Protein AF-A0A529FBC8-F1 (afdb_monomer)

pLDDT: mean 83.92, std 9.62, range [54.28, 93.88]

Mean predicted aligned error: 10.66 Å

Structure (mmCIF, N/CA/C/O backbone):
data_AF-A0A529FBC8-F1
#
_entry.id   AF-A0A529FBC8-F1
#
loop_
_atom_site.group_PDB
_atom_site.id
_atom_site.type_symbol
_atom_site.label_atom_id
_atom_site.label_alt_id
_atom_site.label_comp_id
_atom_site.label_asym_id
_atom_site.label_entity_id
_atom_site.label_seq_id
_atom_site.pdbx_PDB_ins_code
_atom_site.Cartn_x
_atom_site.Cartn_y
_atom_site.Cartn_z
_atom_site.occupancy
_atom_site.B_iso_or_equiv
_atom_site.auth_seq_id
_atom_site.auth_comp_id
_atom_site.auth_asym_id
_atom_site.auth_atom_id
_ato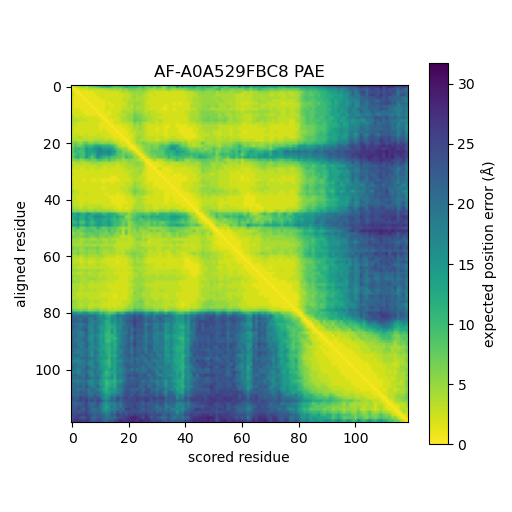m_site.pdbx_PDB_model_num
ATOM 1 N N . ASP A 1 1 ? 14.396 -3.107 3.489 1.00 72.50 1 ASP A N 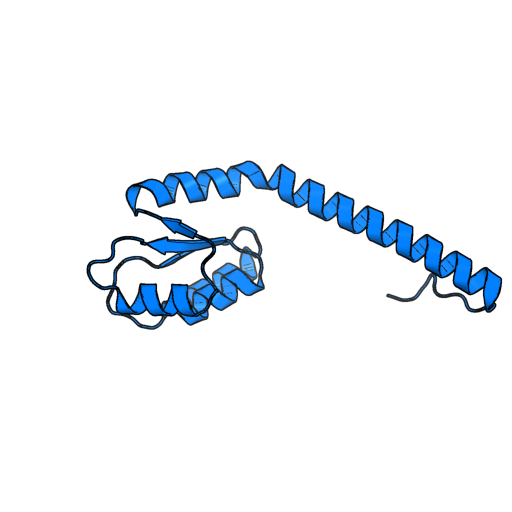1
ATOM 2 C CA . ASP A 1 1 ? 12.941 -2.872 3.711 1.00 72.50 1 ASP A CA 1
ATOM 3 C C . ASP A 1 1 ? 12.546 -1.876 4.805 1.00 72.50 1 ASP A C 1
ATOM 5 O O . ASP A 1 1 ? 11.352 -1.728 5.088 1.00 72.50 1 ASP A O 1
ATOM 9 N N . ASP A 1 2 ? 13.484 -1.139 5.403 1.00 84.00 2 ASP A N 1
ATOM 10 C CA . ASP A 1 2 ? 13.156 -0.233 6.517 1.00 84.00 2 ASP A CA 1
ATOM 11 C C . ASP A 1 2 ? 12.168 0.871 6.116 1.00 84.00 2 ASP A C 1
ATOM 13 O O . ASP A 1 2 ? 11.276 1.212 6.889 1.00 84.00 2 ASP A O 1
ATOM 17 N N . PHE A 1 3 ? 12.260 1.359 4.874 1.00 87.06 3 PHE A N 1
ATOM 18 C CA . PHE A 1 3 ? 11.357 2.381 4.341 1.00 87.06 3 PHE A CA 1
ATOM 19 C C . PHE A 1 3 ? 9.897 1.914 4.246 1.00 87.06 3 PHE A C 1
ATOM 21 O O . PHE A 1 3 ? 8.992 2.625 4.669 1.00 87.06 3 PHE A O 1
ATOM 28 N N . PHE A 1 4 ? 9.637 0.718 3.713 1.00 88.88 4 PHE A N 1
ATOM 29 C CA . PHE A 1 4 ? 8.263 0.203 3.641 1.00 88.88 4 PHE A CA 1
ATOM 30 C C . PHE A 1 4 ? 7.717 -0.127 5.025 1.00 88.88 4 PHE A C 1
ATOM 32 O O . PHE A 1 4 ? 6.534 0.082 5.281 1.00 88.88 4 PHE A O 1
ATOM 39 N N . THR A 1 5 ? 8.580 -0.576 5.935 1.00 89.88 5 THR A N 1
ATOM 40 C CA . THR A 1 5 ? 8.189 -0.843 7.318 1.00 89.88 5 THR A CA 1
ATOM 41 C C . THR A 1 5 ? 7.789 0.441 8.044 1.00 89.88 5 THR A C 1
ATOM 43 O O . THR A 1 5 ? 6.731 0.465 8.674 1.00 89.88 5 THR A O 1
ATOM 46 N N . SER A 1 6 ? 8.575 1.518 7.934 1.00 92.06 6 SER A N 1
ATOM 47 C CA . SER A 1 6 ? 8.226 2.807 8.546 1.00 92.06 6 SER A CA 1
ATOM 48 C C . SER A 1 6 ? 6.977 3.417 7.907 1.00 92.06 6 SER A C 1
ATOM 50 O O . SER A 1 6 ? 6.064 3.832 8.620 1.00 92.06 6 SER A O 1
ATOM 52 N N . LEU A 1 7 ? 6.871 3.376 6.574 1.00 92.06 7 LEU A N 1
ATOM 53 C CA . LEU A 1 7 ? 5.699 3.862 5.845 1.00 92.06 7 LEU A CA 1
ATOM 54 C C . LEU A 1 7 ? 4.420 3.134 6.278 1.00 92.06 7 LEU A C 1
ATOM 56 O O . LEU A 1 7 ? 3.403 3.773 6.539 1.00 92.06 7 LEU A O 1
ATOM 60 N N . ALA A 1 8 ? 4.469 1.806 6.391 1.00 91.81 8 ALA A N 1
ATOM 61 C CA . ALA A 1 8 ? 3.330 1.003 6.818 1.00 91.81 8 ALA A CA 1
ATOM 62 C C . ALA A 1 8 ? 2.910 1.301 8.266 1.00 91.81 8 ALA A C 1
ATOM 64 O O . ALA A 1 8 ? 1.723 1.260 8.589 1.00 91.81 8 ALA A O 1
ATOM 65 N N . GLN A 1 9 ? 3.870 1.601 9.146 1.00 91.12 9 GLN A N 1
ATOM 66 C CA . GLN A 1 9 ? 3.588 1.962 10.536 1.00 91.12 9 GLN A CA 1
ATOM 67 C C . GLN A 1 9 ? 2.922 3.334 10.657 1.00 91.12 9 GLN A C 1
ATOM 69 O O . GLN A 1 9 ? 1.991 3.475 11.447 1.00 91.12 9 GLN A O 1
ATOM 74 N N . GLU A 1 10 ? 3.374 4.323 9.885 1.00 92.12 10 GLU A N 1
ATOM 75 C CA . GLU A 1 10 ? 2.860 5.694 9.971 1.00 92.12 10 GLU A CA 1
ATOM 76 C C . GLU A 1 10 ? 1.565 5.906 9.179 1.00 92.12 10 GLU A C 1
ATOM 78 O O . GLU A 1 10 ? 0.665 6.595 9.655 1.00 92.12 10 GLU A O 1
ATOM 83 N N . GLN A 1 11 ? 1.454 5.322 7.982 1.00 89.69 11 GLN A N 1
ATOM 84 C CA . GLN A 1 11 ? 0.337 5.580 7.062 1.00 89.69 11 GLN A CA 1
ATOM 85 C C . GLN A 1 11 ? -0.744 4.494 7.087 1.00 89.69 11 GLN A C 1
ATOM 87 O O . GLN A 1 11 ? -1.872 4.753 6.671 1.00 89.69 11 GLN A O 1
ATOM 92 N N . VAL A 1 12 ? -0.444 3.302 7.611 1.00 88.69 12 VAL A N 1
ATOM 93 C CA . VAL A 1 12 ? -1.399 2.189 7.749 1.00 88.69 12 VAL A CA 1
ATOM 94 C C . VAL A 1 12 ? -2.101 1.889 6.411 1.00 88.69 12 VAL A C 1
ATOM 96 O O . VAL A 1 12 ? -1.432 1.549 5.437 1.00 88.69 12 VAL A O 1
ATOM 99 N N . GLU A 1 13 ? -3.423 2.057 6.321 1.00 86.56 13 GLU A N 1
ATOM 100 C CA . GLU A 1 13 ? -4.221 1.794 5.114 1.00 86.56 13 GLU A CA 1
ATOM 101 C C . GLU A 1 13 ? -4.030 2.853 4.015 1.00 86.56 13 GLU A C 1
ATOM 103 O O . GLU A 1 13 ? -4.361 2.614 2.853 1.00 86.56 13 GLU A O 1
ATOM 108 N N . ASN A 1 14 ? -3.412 3.988 4.360 1.00 88.25 14 ASN A N 1
ATOM 109 C CA . ASN A 1 14 ? -3.024 5.035 3.416 1.00 88.25 14 ASN A CA 1
ATOM 110 C C . ASN A 1 14 ? -1.655 4.776 2.759 1.00 88.25 14 ASN A C 1
ATOM 112 O O . ASN A 1 14 ? -1.20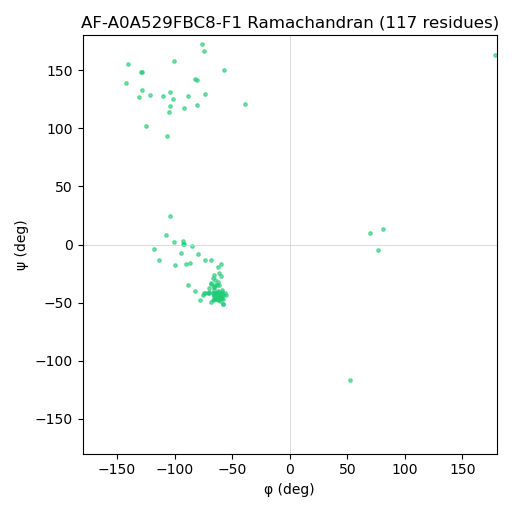7 5.572 1.934 1.00 88.25 14 ASN A O 1
ATOM 116 N N . ALA A 1 15 ? -0.965 3.686 3.111 1.00 93.12 15 ALA A N 1
ATOM 117 C CA . ALA A 1 15 ? 0.284 3.299 2.466 1.00 93.12 15 ALA A CA 1
ATOM 118 C C . ALA A 1 15 ? 0.026 2.566 1.140 1.00 93.12 15 ALA A C 1
ATOM 120 O O . ALA A 1 15 ? -0.861 1.715 1.049 1.00 93.12 15 ALA A O 1
ATOM 121 N N . ALA A 1 16 ? 0.858 2.835 0.130 1.00 93.06 16 ALA A N 1
ATOM 122 C CA . ALA A 1 16 ? 0.954 2.010 -1.070 1.00 93.06 16 ALA A CA 1
ATOM 123 C C . ALA A 1 16 ? 2.409 1.620 -1.348 1.00 93.06 16 ALA A C 1
ATOM 125 O O . ALA A 1 16 ? 3.301 2.468 -1.328 1.00 93.06 16 ALA A O 1
ATOM 126 N N . GLY A 1 17 ? 2.639 0.337 -1.624 1.00 92.69 17 GLY A N 1
ATOM 127 C CA . GLY A 1 17 ? 3.929 -0.216 -2.026 1.00 92.69 17 GLY A CA 1
ATOM 128 C C . GLY A 1 17 ? 3.899 -0.645 -3.484 1.00 92.69 17 GLY A C 1
ATOM 129 O O . GLY A 1 17 ? 3.019 -1.406 -3.880 1.00 92.69 17 GLY A O 1
ATOM 130 N N . ILE A 1 18 ? 4.865 -0.185 -4.278 1.00 91.12 18 ILE A N 1
ATOM 131 C CA . ILE A 1 18 ? 5.002 -0.575 -5.684 1.00 91.12 18 ILE A CA 1
ATOM 132 C C . ILE A 1 18 ? 6.367 -1.205 -5.901 1.00 91.12 18 ILE A C 1
ATOM 134 O O . ILE A 1 18 ? 7.392 -0.612 -5.563 1.00 91.12 18 ILE A O 1
ATOM 138 N N . ILE A 1 19 ? 6.370 -2.390 -6.506 1.00 88.50 19 ILE A N 1
ATOM 139 C CA . ILE A 1 19 ? 7.583 -3.075 -6.943 1.00 88.50 19 ILE A CA 1
ATOM 140 C C . ILE A 1 19 ? 7.697 -2.952 -8.466 1.00 88.50 19 ILE A C 1
ATOM 142 O O . ILE A 1 19 ? 6.876 -3.484 -9.216 1.00 88.50 19 ILE A O 1
ATOM 146 N N . LEU A 1 20 ? 8.728 -2.231 -8.906 1.00 86.75 20 LEU A N 1
ATOM 147 C CA . LEU A 1 20 ? 9.058 -1.987 -10.312 1.00 86.75 20 LEU A CA 1
ATOM 148 C C . LEU A 1 20 ? 10.193 -2.896 -10.781 1.00 86.75 20 LEU A C 1
ATOM 150 O O . LEU A 1 20 ? 10.991 -3.348 -9.962 1.00 86.75 20 LEU A O 1
ATOM 154 N N . SER A 1 21 ? 10.281 -3.097 -12.097 1.00 82.31 21 SER A N 1
ATOM 155 C CA . SER A 1 21 ? 11.353 -3.826 -12.789 1.00 82.31 21 SER A CA 1
ATOM 156 C C . SER A 1 21 ? 12.739 -3.555 -12.192 1.00 82.31 21 SER A C 1
ATOM 158 O O . SER A 1 21 ? 13.202 -2.414 -12.180 1.00 82.31 21 SER A O 1
ATOM 160 N N . GLY A 1 22 ? 13.422 -4.604 -11.729 1.00 75.44 22 GLY A N 1
ATOM 161 C CA . GLY A 1 22 ? 14.735 -4.481 -11.098 1.00 75.44 22 GLY A CA 1
ATOM 162 C C . GLY A 1 22 ? 15.306 -5.814 -10.611 1.00 75.44 22 GLY A C 1
ATOM 163 O O . GLY A 1 22 ? 14.599 -6.806 -10.458 1.00 75.44 22 GLY A O 1
ATOM 164 N N . THR A 1 23 ? 16.614 -5.843 -10.356 1.00 65.88 23 THR A N 1
ATOM 165 C CA . THR A 1 23 ? 17.374 -7.067 -10.031 1.00 65.88 23 THR A CA 1
ATOM 166 C C . THR A 1 23 ? 17.504 -7.371 -8.534 1.00 65.88 23 THR A C 1
ATOM 168 O O . THR A 1 23 ? 18.154 -8.347 -8.165 1.00 65.88 23 THR A O 1
ATOM 171 N N . GLY A 1 24 ? 16.929 -6.551 -7.653 1.00 65.75 24 GLY A N 1
ATOM 172 C CA . GLY A 1 24 ? 17.026 -6.757 -6.203 1.00 65.75 24 GLY A CA 1
ATOM 173 C C . GLY A 1 24 ? 16.114 -7.875 -5.672 1.00 65.75 24 GLY A C 1
ATOM 174 O O . GLY A 1 24 ? 15.245 -8.380 -6.372 1.00 65.75 24 GLY A O 1
ATOM 175 N N . SER A 1 25 ? 16.259 -8.217 -4.392 1.00 62.31 25 SER A N 1
ATOM 176 C CA . SER A 1 25 ? 15.407 -9.200 -3.695 1.00 62.31 25 SER A CA 1
ATOM 177 C C . SER A 1 25 ? 14.615 -8.620 -2.513 1.00 62.31 25 SER A C 1
ATOM 179 O O . SER A 1 25 ? 13.831 -9.338 -1.902 1.00 62.31 25 SER A O 1
ATOM 181 N N . ASP A 1 26 ? 14.826 -7.342 -2.181 1.00 67.00 26 ASP A N 1
ATOM 182 C CA . ASP A 1 26 ? 14.407 -6.744 -0.901 1.00 67.00 26 ASP A CA 1
ATOM 183 C C . ASP A 1 26 ? 12.889 -6.489 -0.831 1.00 67.00 26 ASP A C 1
ATOM 185 O O . ASP A 1 26 ? 12.229 -6.869 0.124 1.00 67.00 26 ASP A O 1
ATOM 189 N N . GLY A 1 27 ? 12.268 -5.995 -1.908 1.00 74.31 27 GLY A N 1
ATOM 190 C CA . GLY A 1 27 ? 10.915 -5.420 -1.841 1.00 74.31 27 GLY A CA 1
ATOM 191 C C . GLY A 1 27 ? 9.773 -6.330 -1.351 1.00 74.31 27 GLY A C 1
ATOM 192 O O . GLY A 1 27 ? 8.725 -5.820 -0.963 1.00 74.31 27 GLY A O 1
ATOM 193 N N . THR A 1 28 ? 9.938 -7.659 -1.322 1.00 80.75 28 THR A N 1
ATOM 194 C CA . THR A 1 28 ? 8.871 -8.587 -0.884 1.00 80.75 28 THR A CA 1
ATOM 195 C C . THR A 1 28 ? 8.601 -8.501 0.626 1.00 80.75 28 THR A C 1
ATOM 197 O O . THR A 1 28 ? 7.446 -8.588 1.048 1.00 80.75 28 THR A O 1
ATOM 200 N N . ILE A 1 29 ? 9.635 -8.320 1.456 1.00 84.06 29 ILE A N 1
ATOM 201 C CA . ILE A 1 29 ? 9.461 -8.213 2.916 1.00 84.06 29 ILE A CA 1
ATOM 202 C C . ILE A 1 29 ? 8.793 -6.879 3.254 1.00 84.06 29 ILE A C 1
ATOM 204 O O . ILE A 1 29 ? 7.861 -6.843 4.056 1.00 84.06 29 ILE A O 1
ATOM 208 N N . GLY A 1 30 ? 9.194 -5.791 2.598 1.00 87.81 30 GLY A N 1
ATOM 209 C CA . GLY A 1 30 ? 8.539 -4.506 2.791 1.00 87.81 30 GLY A CA 1
ATOM 210 C C . GLY A 1 30 ? 7.084 -4.487 2.287 1.00 87.81 30 GLY A C 1
ATOM 211 O O . GLY A 1 30 ? 6.221 -3.914 2.953 1.00 87.81 30 GLY A O 1
ATOM 212 N N . LEU A 1 31 ? 6.768 -5.168 1.174 1.00 90.06 31 LEU A N 1
ATOM 213 C CA . LEU A 1 31 ? 5.375 -5.337 0.729 1.00 90.06 31 LEU A CA 1
ATOM 214 C C . LEU A 1 31 ? 4.521 -6.034 1.789 1.00 90.06 31 LEU A C 1
ATOM 216 O O . LEU A 1 31 ? 3.377 -5.638 2.005 1.00 90.06 31 LEU A O 1
ATOM 220 N N . ARG A 1 32 ? 5.076 -7.037 2.481 1.00 90.62 32 ARG A N 1
ATOM 221 C CA . ARG A 1 32 ? 4.381 -7.694 3.593 1.00 90.62 32 ARG A CA 1
ATOM 222 C C . ARG A 1 32 ? 4.004 -6.692 4.675 1.00 90.62 32 ARG A C 1
ATOM 224 O O . ARG A 1 32 ? 2.856 -6.691 5.105 1.00 90.62 32 ARG A O 1
ATOM 231 N N . ALA A 1 33 ? 4.938 -5.828 5.072 1.00 92.19 33 ALA A N 1
ATOM 232 C CA . ALA A 1 33 ? 4.690 -4.826 6.104 1.00 92.19 33 ALA A CA 1
ATOM 233 C C . ALA A 1 33 ? 3.534 -3.884 5.721 1.00 92.19 33 ALA A C 1
ATOM 235 O O . ALA A 1 33 ? 2.655 -3.627 6.543 1.00 92.19 33 ALA A O 1
ATOM 236 N N . ILE A 1 34 ? 3.492 -3.425 4.465 1.00 92.88 34 ILE A N 1
ATOM 237 C CA . ILE A 1 34 ? 2.383 -2.610 3.940 1.00 92.88 34 ILE A CA 1
ATOM 238 C C . ILE A 1 34 ? 1.075 -3.408 3.955 1.00 92.88 34 ILE A C 1
ATOM 240 O O . ILE A 1 34 ? 0.048 -2.916 4.430 1.00 92.88 34 ILE A O 1
ATOM 244 N N . LYS A 1 35 ? 1.113 -4.664 3.497 1.00 91.19 35 LYS A N 1
ATOM 245 C CA . LYS A 1 35 ? -0.077 -5.505 3.372 1.00 91.19 35 LYS A CA 1
ATOM 246 C C . LYS A 1 35 ? -0.711 -5.854 4.717 1.00 91.19 35 LYS A C 1
ATOM 248 O O . LYS A 1 35 ? -1.929 -5.776 4.860 1.00 91.19 35 LYS A O 1
ATOM 253 N N . GLU A 1 36 ? 0.101 -6.178 5.720 1.00 90.50 36 GLU A N 1
ATOM 254 C CA . GLU A 1 36 ? -0.346 -6.472 7.090 1.00 90.50 36 GLU A CA 1
ATOM 255 C C . GLU A 1 36 ? -1.044 -5.277 7.755 1.00 90.50 36 GLU A C 1
ATOM 257 O O . GLU A 1 36 ? -1.874 -5.452 8.648 1.00 90.50 36 GLU A O 1
ATOM 262 N N . ARG A 1 37 ? -0.741 -4.055 7.304 1.00 90.06 37 ARG A N 1
ATOM 263 C CA . ARG A 1 37 ? -1.366 -2.814 7.774 1.00 90.06 37 ARG A CA 1
ATOM 264 C C . ARG A 1 37 ? -2.568 -2.383 6.930 1.00 90.06 37 ARG A C 1
ATOM 266 O O . ARG A 1 37 ? -3.173 -1.360 7.229 1.00 90.06 37 ARG A O 1
ATOM 273 N N . GLY A 1 38 ? -2.952 -3.174 5.927 1.00 87.75 38 GLY A N 1
ATOM 274 C CA . GLY A 1 38 ? -4.089 -2.892 5.050 1.00 87.75 38 GLY A CA 1
ATOM 275 C C . GLY A 1 38 ? -3.792 -1.896 3.928 1.00 87.75 38 GLY A C 1
ATOM 276 O O . GLY A 1 38 ? -4.731 -1.402 3.311 1.00 87.75 38 GLY A O 1
ATOM 277 N N . GLY A 1 39 ? -2.519 -1.594 3.667 1.00 91.25 39 GLY A N 1
ATOM 278 C CA . GLY A 1 39 ? -2.115 -0.763 2.536 1.00 91.25 39 GLY A CA 1
ATOM 279 C C . GLY A 1 39 ? -2.211 -1.496 1.192 1.00 91.25 39 GLY A C 1
ATOM 280 O O . GLY A 1 39 ? -2.335 -2.725 1.131 1.00 91.25 39 GLY A O 1
ATOM 281 N N . LEU A 1 40 ? -2.133 -0.725 0.107 1.00 92.88 40 LEU A N 1
ATOM 282 C CA . LEU A 1 40 ? -2.183 -1.226 -1.268 1.00 92.88 40 LEU A CA 1
ATOM 283 C C . LEU A 1 40 ? -0.814 -1.738 -1.721 1.00 92.88 40 LEU A C 1
ATOM 285 O O . LEU A 1 40 ? 0.217 -1.126 -1.448 1.00 92.88 40 LEU A O 1
ATOM 289 N N . THR A 1 41 ? -0.798 -2.821 -2.489 1.00 93.88 41 THR A N 1
ATOM 290 C CA . THR A 1 41 ? 0.440 -3.403 -3.022 1.00 93.88 41 THR A CA 1
ATOM 291 C C . THR A 1 41 ? 0.336 -3.670 -4.523 1.00 93.88 41 THR A C 1
ATOM 293 O O . THR A 1 41 ? -0.599 -4.317 -4.987 1.00 93.88 41 THR A O 1
ATOM 296 N N . LEU A 1 42 ? 1.291 -3.171 -5.307 1.00 92.81 42 LEU A N 1
ATOM 297 C CA . LEU A 1 42 ? 1.289 -3.283 -6.769 1.00 92.81 42 LEU A CA 1
ATOM 298 C C . LEU A 1 42 ? 2.619 -3.848 -7.277 1.00 92.81 42 LEU A C 1
ATOM 300 O O . LEU A 1 42 ? 3.681 -3.569 -6.713 1.00 92.81 42 LEU A O 1
ATOM 304 N N . ALA A 1 43 ? 2.567 -4.591 -8.380 1.00 91.75 43 ALA A N 1
ATOM 305 C CA . ALA A 1 43 ? 3.752 -5.031 -9.115 1.00 91.75 43 ALA A CA 1
ATOM 306 C C . ALA A 1 43 ? 3.638 -4.704 -10.610 1.00 91.75 43 ALA A C 1
ATOM 308 O O . ALA A 1 43 ? 2.544 -4.703 -11.177 1.00 91.75 43 ALA A O 1
ATOM 309 N N . GLN A 1 44 ? 4.775 -4.430 -11.250 1.00 89.81 44 GLN A N 1
ATOM 310 C CA . GLN A 1 44 ? 4.842 -4.168 -12.690 1.00 89.81 44 GLN A CA 1
ATOM 311 C C . GLN A 1 44 ? 4.652 -5.450 -13.507 1.00 89.81 44 GLN A C 1
ATOM 313 O O . GLN A 1 44 ? 5.339 -6.438 -13.263 1.00 89.81 44 GLN A O 1
ATOM 318 N N . GLU A 1 45 ? 3.744 -5.416 -14.488 1.00 84.12 45 GLU A N 1
ATOM 319 C CA . GLU A 1 45 ? 3.416 -6.563 -15.351 1.00 84.12 45 GLU A CA 1
ATOM 320 C C . GLU A 1 45 ? 4.556 -6.946 -16.305 1.00 84.12 45 GLU A C 1
ATOM 322 O O . GLU A 1 45 ? 4.958 -8.105 -16.364 1.00 84.12 45 GLU A O 1
ATOM 327 N N . SER A 1 46 ? 5.112 -5.970 -17.027 1.00 78.25 46 SER A N 1
ATOM 328 C CA . SER A 1 46 ?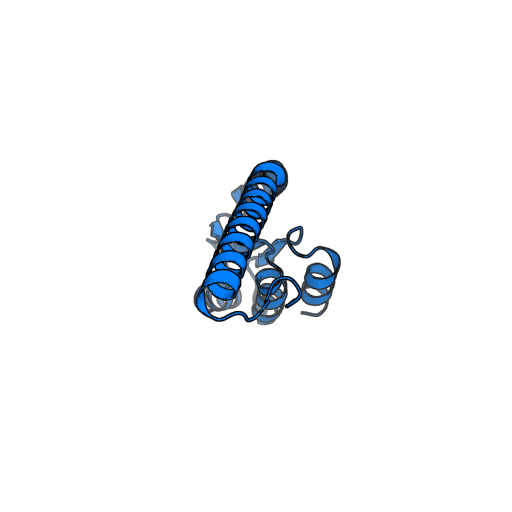 6.205 -6.188 -17.980 1.00 78.25 46 SER A CA 1
ATOM 329 C C . SER A 1 46 ? 7.513 -5.644 -17.415 1.00 78.25 46 SER A C 1
ATOM 331 O O . SER A 1 46 ? 7.810 -4.455 -17.557 1.00 78.25 46 SER A O 1
ATOM 333 N N . ALA A 1 47 ? 8.281 -6.509 -16.750 1.00 72.25 47 ALA A N 1
ATOM 334 C CA . ALA A 1 47 ? 9.588 -6.181 -16.193 1.00 72.25 47 ALA A CA 1
ATOM 335 C C . ALA A 1 47 ? 10.720 -6.761 -17.049 1.00 72.25 47 ALA A C 1
ATOM 337 O O . ALA A 1 47 ? 10.714 -7.943 -17.379 1.00 72.25 47 ALA A O 1
ATOM 338 N N . GLU A 1 48 ? 11.716 -5.934 -17.371 1.00 70.06 48 GLU A N 1
ATOM 339 C CA . GLU A 1 48 ? 12.943 -6.379 -18.051 1.00 70.06 48 GLU A CA 1
ATOM 340 C C . GLU A 1 48 ? 13.776 -7.298 -17.138 1.00 70.06 48 GLU A C 1
ATOM 342 O O . GLU A 1 48 ? 14.441 -8.222 -17.601 1.00 70.06 48 GLU A O 1
ATOM 347 N N . TYR A 1 49 ? 13.664 -7.087 -15.822 1.00 72.19 49 TYR A N 1
ATOM 348 C CA . TYR A 1 49 ? 14.225 -7.937 -14.776 1.00 72.19 49 TYR A CA 1
ATOM 349 C C . TYR A 1 49 ? 13.104 -8.367 -13.827 1.00 72.19 49 TYR A C 1
ATOM 351 O O . TYR A 1 49 ? 12.661 -7.593 -12.981 1.00 72.19 49 TYR A O 1
ATOM 359 N N . ASP A 1 50 ? 12.632 -9.603 -13.985 1.00 70.62 50 ASP A N 1
ATOM 360 C CA . ASP A 1 50 ? 11.395 -10.097 -13.369 1.00 70.62 50 ASP A CA 1
ATOM 361 C C . ASP A 1 50 ? 11.596 -10.822 -12.028 1.00 70.62 50 ASP A C 1
ATOM 363 O O . ASP A 1 50 ? 10.619 -11.163 -11.362 1.00 70.62 50 ASP A O 1
ATOM 367 N N . GLY A 1 51 ? 12.841 -11.076 -11.610 1.00 75.75 51 GLY A N 1
ATOM 368 C CA . GLY A 1 51 ? 13.135 -11.904 -10.435 1.00 75.75 51 GLY A CA 1
ATOM 369 C C . GLY A 1 51 ? 12.442 -11.403 -9.165 1.00 75.75 51 GLY A C 1
ATOM 370 O O . GLY A 1 51 ? 11.834 -12.188 -8.433 1.00 75.75 51 GLY A O 1
ATOM 371 N N . MET A 1 52 ? 12.459 -10.085 -8.952 1.00 75.50 52 MET A N 1
ATOM 372 C CA . MET A 1 52 ? 11.774 -9.445 -7.830 1.00 75.50 52 MET A CA 1
ATOM 373 C C . MET A 1 52 ? 10.244 -9.482 -7.992 1.00 75.50 52 MET A C 1
ATOM 375 O O . MET A 1 52 ? 9.537 -9.763 -7.024 1.00 75.50 52 MET A O 1
ATOM 379 N N . MET A 1 53 ? 9.724 -9.250 -9.205 1.00 76.62 53 MET A N 1
ATOM 380 C CA . MET A 1 53 ? 8.280 -9.236 -9.480 1.00 76.62 53 MET A CA 1
ATOM 381 C C . MET A 1 53 ? 7.685 -10.620 -9.256 1.00 76.62 53 MET A C 1
ATOM 383 O O . MET A 1 53 ? 6.681 -10.751 -8.560 1.00 76.62 53 MET A O 1
ATOM 387 N N . ARG A 1 54 ? 8.328 -11.670 -9.781 1.00 80.00 54 ARG A N 1
ATOM 388 C CA . ARG A 1 54 ? 7.859 -13.046 -9.600 1.00 80.00 54 ARG A CA 1
ATOM 389 C C . ARG A 1 54 ? 7.826 -13.442 -8.130 1.00 80.00 54 ARG A C 1
ATOM 391 O O . ARG A 1 54 ? 6.861 -14.070 -7.713 1.00 80.00 54 ARG A O 1
ATOM 398 N N . SER A 1 55 ? 8.842 -13.062 -7.351 1.00 81.69 55 SER A N 1
ATOM 399 C CA . SER A 1 55 ? 8.870 -13.307 -5.902 1.00 81.69 55 SER A CA 1
ATOM 400 C C . SER A 1 55 ? 7.695 -12.621 -5.197 1.00 81.69 55 SER A C 1
ATOM 402 O O . SER A 1 55 ? 6.963 -13.259 -4.438 1.00 81.69 55 SER A O 1
ATOM 404 N N . ALA A 1 56 ? 7.467 -11.339 -5.492 1.00 81.50 56 ALA A N 1
ATOM 405 C CA . ALA A 1 56 ? 6.366 -10.574 -4.918 1.00 81.50 56 ALA A CA 1
ATOM 406 C C . ALA A 1 56 ? 4.996 -11.172 -5.288 1.00 81.50 56 ALA A C 1
ATOM 408 O O . ALA A 1 56 ? 4.173 -11.409 -4.406 1.00 81.50 56 ALA A O 1
ATOM 409 N N . VAL A 1 57 ? 4.769 -11.504 -6.561 1.00 84.06 57 VAL A N 1
ATOM 410 C CA . VAL A 1 57 ? 3.514 -12.118 -7.025 1.00 84.06 57 VAL A CA 1
ATOM 411 C C . VAL A 1 57 ? 3.308 -13.504 -6.407 1.00 84.06 57 VAL A C 1
ATOM 413 O O . VAL A 1 57 ? 2.229 -13.797 -5.898 1.00 84.06 57 VAL A O 1
ATOM 416 N N . GLN A 1 58 ? 4.346 -14.345 -6.368 1.00 84.62 58 GLN A N 1
ATOM 417 C CA . GLN A 1 58 ? 4.265 -15.690 -5.788 1.00 84.62 58 GLN A CA 1
ATOM 418 C C . GLN A 1 58 ? 4.020 -15.669 -4.273 1.00 84.62 58 GLN A C 1
ATOM 420 O O . GLN A 1 58 ? 3.431 -16.605 -3.736 1.00 84.62 58 GLN A O 1
ATOM 425 N N . SER A 1 59 ? 4.429 -14.603 -3.581 1.00 84.62 59 SER A N 1
ATOM 426 C CA . SER A 1 59 ? 4.170 -14.441 -2.148 1.00 84.62 59 SER A CA 1
ATOM 427 C C . SER A 1 59 ? 2.691 -14.208 -1.805 1.00 84.62 59 SER A C 1
ATOM 429 O O . SER A 1 59 ? 2.327 -14.288 -0.633 1.00 84.62 59 SER A O 1
ATOM 431 N N . GLY A 1 60 ? 1.840 -13.911 -2.798 1.00 86.31 60 GLY A N 1
ATOM 432 C CA . GLY A 1 60 ? 0.426 -13.579 -2.589 1.00 86.31 60 GLY A CA 1
ATOM 433 C C . GLY A 1 60 ? 0.202 -12.221 -1.916 1.00 86.31 60 GLY A C 1
ATOM 434 O O . GLY A 1 60 ? -0.912 -11.914 -1.503 1.00 86.31 60 GLY A O 1
ATOM 435 N N . LEU A 1 61 ? 1.257 -11.412 -1.788 1.00 89.12 61 LEU A N 1
ATOM 436 C CA . LEU A 1 61 ? 1.225 -10.104 -1.137 1.00 89.12 61 LEU A CA 1
ATOM 437 C C . LEU A 1 61 ? 0.933 -8.956 -2.102 1.00 89.12 61 LEU A C 1
ATOM 439 O O . LEU A 1 61 ? 0.958 -7.824 -1.650 1.00 89.12 61 LEU A O 1
ATOM 443 N N . VAL A 1 62 ? 0.723 -9.226 -3.394 1.00 91.75 62 VAL A N 1
ATOM 444 C CA . VAL A 1 62 ? 0.459 -8.219 -4.432 1.00 91.75 62 VAL A CA 1
ATOM 445 C C . VAL A 1 62 ? -1.035 -8.190 -4.740 1.00 91.75 62 VAL A C 1
ATOM 447 O O . VAL A 1 62 ? -1.603 -9.217 -5.104 1.00 91.75 62 VAL A O 1
ATOM 450 N N . ASP A 1 63 ? -1.659 -7.017 -4.639 1.00 91.31 63 ASP A N 1
ATOM 451 C CA . ASP A 1 63 ? -3.075 -6.827 -4.971 1.00 91.31 63 ASP A CA 1
ATOM 452 C C . ASP A 1 63 ? -3.325 -6.793 -6.471 1.00 91.31 63 ASP A C 1
ATOM 454 O O . ASP A 1 63 ? -4.301 -7.362 -6.958 1.00 91.31 63 ASP A O 1
ATOM 458 N N . MET A 1 64 ? -2.467 -6.086 -7.207 1.00 92.06 64 MET A N 1
ATOM 459 C CA . MET A 1 64 ? -2.621 -5.938 -8.649 1.00 92.06 64 MET A CA 1
ATOM 460 C C . MET A 1 64 ? -1.271 -5.970 -9.350 1.00 92.06 64 MET A C 1
ATOM 462 O O . MET A 1 64 ? -0.294 -5.360 -8.911 1.00 92.06 64 MET A O 1
ATOM 466 N N . VAL A 1 65 ? -1.260 -6.658 -10.484 1.00 92.19 65 VAL A N 1
ATOM 467 C CA . VAL A 1 65 ? -0.175 -6.616 -11.456 1.00 92.19 65 VAL A CA 1
ATOM 468 C C . VAL A 1 65 ? -0.668 -5.761 -12.613 1.00 92.19 65 VAL A C 1
ATOM 470 O O . VAL A 1 65 ? -1.715 -6.065 -13.181 1.00 92.19 65 VAL A O 1
ATOM 473 N N . VAL A 1 66 ? 0.016 -4.653 -12.896 1.00 92.81 66 VAL A N 1
ATOM 474 C CA . VAL A 1 66 ? -0.432 -3.669 -13.895 1.00 92.81 66 VAL A CA 1
ATOM 475 C C . VAL A 1 66 ? 0.743 -3.123 -14.717 1.00 92.81 66 VAL A C 1
ATOM 477 O O . VAL A 1 66 ? 1.881 -3.122 -14.225 1.00 92.81 66 VAL A O 1
ATOM 480 N N . PRO A 1 67 ? 0.500 -2.640 -15.949 1.00 92.75 67 PRO A N 1
ATOM 481 C CA . PRO A 1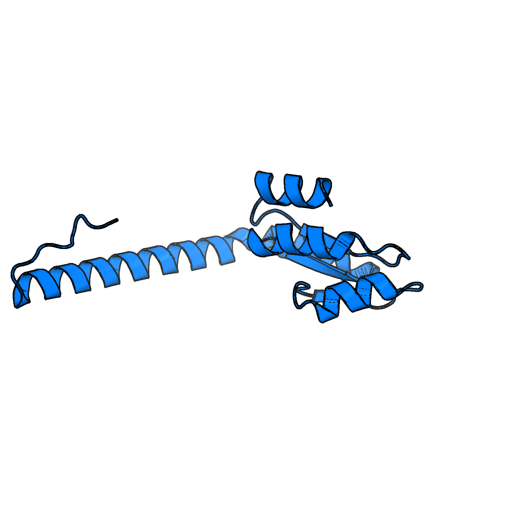 67 ? 1.487 -1.890 -16.722 1.00 92.75 67 PRO A CA 1
ATOM 482 C C . PRO A 1 67 ? 1.971 -0.646 -15.972 1.00 92.75 67 PRO A C 1
ATOM 484 O O . PRO A 1 67 ? 1.229 -0.052 -15.186 1.00 92.75 67 PRO A O 1
ATOM 487 N N . ALA A 1 68 ? 3.219 -0.236 -16.212 1.00 90.56 68 ALA A N 1
ATOM 488 C CA . ALA A 1 68 ? 3.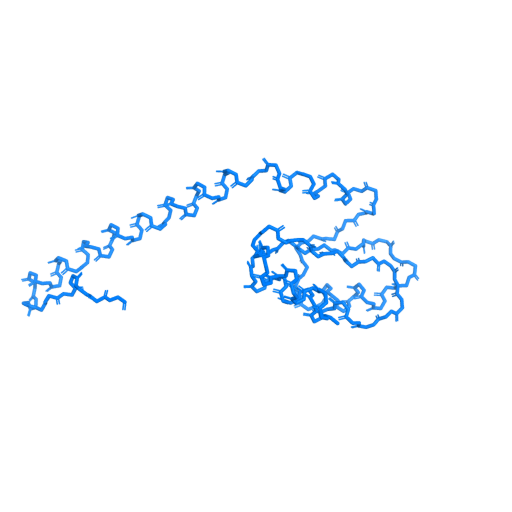817 0.902 -15.513 1.00 90.56 68 ALA A CA 1
ATOM 489 C C . ALA A 1 68 ? 3.070 2.215 -15.809 1.00 90.56 68 ALA A C 1
ATOM 491 O O . ALA A 1 68 ? 2.921 3.054 -14.920 1.00 90.56 68 ALA A O 1
ATOM 492 N N . GLU A 1 69 ? 2.559 2.364 -17.032 1.00 92.44 69 GLU A N 1
ATOM 493 C CA . GLU A 1 69 ? 1.742 3.499 -17.463 1.00 92.44 69 GLU A CA 1
ATOM 494 C C . GLU A 1 69 ? 0.421 3.635 -16.685 1.00 92.44 69 GLU A C 1
ATOM 496 O O . GLU A 1 69 ? -0.011 4.754 -16.409 1.00 92.44 69 GLU A O 1
ATOM 501 N N . ASP A 1 70 ? -0.166 2.520 -16.244 1.00 93.50 70 ASP A N 1
ATOM 502 C CA . ASP A 1 70 ? -1.473 2.496 -15.577 1.00 93.50 70 ASP A CA 1
ATOM 503 C C . ASP A 1 70 ? -1.362 2.654 -14.050 1.00 93.50 70 ASP A C 1
ATOM 505 O O . ASP A 1 70 ? -2.339 2.974 -13.364 1.00 93.50 70 ASP A O 1
ATOM 509 N N . MET A 1 71 ? -0.170 2.444 -13.480 1.00 92.56 71 MET A N 1
ATOM 510 C CA . MET A 1 71 ? 0.049 2.447 -12.027 1.00 92.56 71 MET A CA 1
ATOM 511 C C . MET A 1 71 ? -0.365 3.753 -11.355 1.00 92.56 71 MET A C 1
ATOM 513 O O . MET A 1 71 ? -0.986 3.734 -10.290 1.00 92.56 71 MET A O 1
ATOM 517 N N . ALA A 1 72 ? -0.022 4.889 -11.966 1.00 91.94 72 ALA A N 1
ATOM 518 C CA . ALA A 1 72 ? -0.332 6.201 -11.408 1.00 91.94 72 ALA A CA 1
ATOM 519 C C . ALA A 1 72 ? -1.849 6.413 -11.302 1.00 91.94 72 ALA A C 1
ATOM 521 O O . ALA A 1 72 ? -2.345 6.880 -10.275 1.00 91.94 72 ALA A O 1
ATOM 522 N N . GLU A 1 73 ? -2.597 6.011 -12.332 1.00 92.69 73 GLU A N 1
ATOM 523 C CA . GLU A 1 73 ? -4.056 6.082 -12.322 1.00 92.69 73 GLU A CA 1
ATOM 524 C C . GLU A 1 73 ? -4.645 5.177 -11.234 1.00 92.69 73 GLU A C 1
ATOM 526 O O . GLU A 1 73 ? -5.520 5.610 -10.479 1.00 92.69 73 GLU A O 1
ATOM 531 N N . LYS A 1 74 ? -4.134 3.946 -11.093 1.00 91.25 74 LYS A N 1
ATOM 532 C CA . LYS A 1 74 ? -4.592 3.008 -10.056 1.00 91.25 74 LYS A CA 1
ATOM 533 C C . LYS A 1 74 ? -4.355 3.531 -8.645 1.00 91.25 74 LYS A 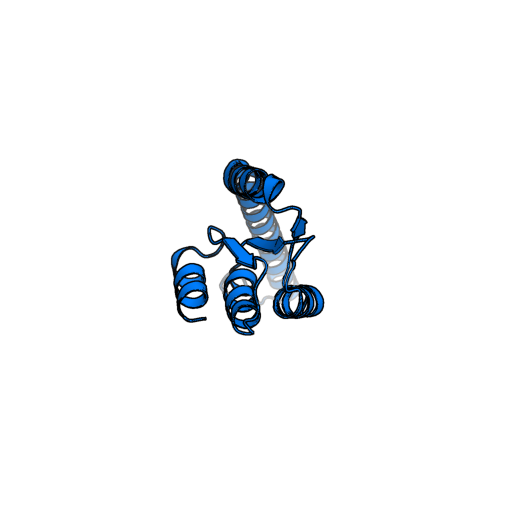C 1
ATOM 535 O O . LYS A 1 74 ? -5.273 3.460 -7.829 1.00 91.25 74 LYS A O 1
ATOM 540 N N . LEU A 1 75 ? -3.183 4.103 -8.371 1.00 90.75 75 LEU A N 1
ATOM 541 C CA . LEU A 1 75 ? -2.888 4.738 -7.084 1.00 90.75 75 LEU A CA 1
ATOM 542 C C . LEU A 1 75 ? -3.886 5.855 -6.770 1.00 90.75 75 LEU A C 1
ATOM 544 O O . LEU A 1 75 ? -4.493 5.877 -5.699 1.00 90.75 75 LEU A O 1
ATOM 548 N N . VAL A 1 76 ? -4.079 6.774 -7.717 1.00 90.19 76 VAL A N 1
ATOM 549 C CA . VAL A 1 76 ? -4.984 7.914 -7.536 1.00 90.19 76 VAL A CA 1
ATOM 550 C C . VAL A 1 76 ? -6.425 7.442 -7.352 1.00 90.19 76 VAL A C 1
ATOM 552 O O . VAL A 1 76 ? -7.131 7.966 -6.494 1.00 90.19 76 VAL A O 1
ATOM 555 N N . SER A 1 77 ? -6.868 6.451 -8.126 1.00 88.44 77 SER A N 1
ATOM 556 C CA . SER A 1 77 ? -8.205 5.867 -8.009 1.00 88.44 77 SER A CA 1
ATOM 557 C C . SER A 1 77 ? -8.428 5.224 -6.637 1.00 88.44 77 SER A C 1
ATOM 559 O O . SER A 1 77 ? -9.439 5.511 -5.992 1.00 88.44 77 SER A O 1
ATOM 561 N N . TYR A 1 78 ? -7.465 4.433 -6.155 1.00 86.00 78 TYR A N 1
ATOM 562 C CA . TYR A 1 78 ? -7.531 3.783 -4.847 1.00 86.00 78 TYR A CA 1
ATOM 563 C C . TYR A 1 78 ? -7.694 4.808 -3.715 1.00 86.00 78 TYR A C 1
ATOM 565 O O . TYR A 1 78 ? -8.649 4.736 -2.941 1.00 86.00 78 TYR A O 1
ATOM 573 N N . PHE A 1 79 ? -6.841 5.836 -3.680 1.00 85.69 79 PHE A N 1
ATOM 574 C CA . PHE A 1 79 ? -6.868 6.860 -2.627 1.00 85.69 79 PHE A CA 1
ATOM 575 C C . PHE A 1 79 ? -7.934 7.947 -2.808 1.00 85.69 79 PHE A C 1
ATOM 577 O O . PHE A 1 79 ? -8.157 8.747 -1.901 1.00 85.69 79 PHE A O 1
ATOM 584 N N . ARG A 1 80 ? -8.632 7.991 -3.947 1.00 83.31 80 ARG A N 1
ATOM 585 C CA . ARG A 1 80 ? -9.820 8.844 -4.137 1.00 83.31 80 ARG A CA 1
ATOM 586 C C . ARG A 1 80 ? -11.119 8.192 -3.683 1.00 83.31 80 ARG A C 1
ATOM 588 O O . ARG A 1 80 ? -12.101 8.905 -3.474 1.00 83.31 80 ARG A O 1
ATOM 595 N N . HIS A 1 81 ? -11.129 6.876 -3.485 1.00 70.06 81 HIS A N 1
ATOM 596 C CA . HIS A 1 81 ? -12.283 6.134 -2.984 1.00 70.06 81 HIS A CA 1
ATOM 597 C C . HIS A 1 81 ? -12.238 5.679 -1.499 1.00 70.06 81 HIS A C 1
ATOM 599 O O . HIS A 1 81 ? -12.990 4.757 -1.167 1.00 70.06 81 HIS A O 1
ATOM 605 N N . PRO A 1 82 ? -11.485 6.304 -0.563 1.00 58.75 82 PRO A N 1
ATOM 606 C CA . PRO A 1 82 ? -11.411 5.833 0.823 1.00 58.75 82 PRO A CA 1
ATOM 607 C C . PRO A 1 82 ? -12.767 5.948 1.527 1.00 58.75 82 PRO A C 1
ATOM 609 O O . PRO A 1 82 ? -13.152 5.076 2.298 1.00 58.75 82 PRO A O 1
ATOM 612 N N . SER A 1 83 ? -13.583 6.935 1.143 1.00 58.94 83 SER A N 1
ATOM 613 C CA . SER A 1 83 ? -14.901 7.177 1.732 1.00 58.94 83 SER A CA 1
ATOM 614 C C . SER A 1 83 ? -15.881 6.007 1.609 1.00 58.94 83 SER A C 1
ATOM 616 O O . SER A 1 83 ? -16.750 5.886 2.467 1.00 58.94 83 SER A O 1
ATOM 618 N N . ARG A 1 84 ? -15.761 5.125 0.602 1.00 57.72 84 ARG A N 1
ATOM 619 C CA . ARG A 1 84 ? -16.596 3.908 0.531 1.00 57.72 84 ARG A CA 1
ATOM 620 C C . ARG A 1 84 ? -16.090 2.822 1.470 1.00 57.72 84 ARG A C 1
ATOM 622 O O . ARG A 1 84 ? -16.893 2.293 2.231 1.00 57.72 84 ARG A O 1
ATOM 629 N N . ILE A 1 85 ? -14.790 2.539 1.463 1.00 62.34 85 ILE A N 1
ATOM 630 C CA . ILE A 1 85 ? -14.196 1.473 2.281 1.00 62.34 85 ILE A CA 1
ATOM 631 C C . ILE A 1 85 ? -14.325 1.803 3.771 1.00 62.34 85 ILE A C 1
ATOM 633 O O . ILE A 1 85 ? -14.774 0.954 4.541 1.00 62.34 85 ILE A O 1
ATOM 637 N N . ASP A 1 86 ? -14.049 3.049 4.160 1.00 64.69 86 ASP A N 1
ATOM 638 C CA . ASP A 1 86 ? -14.220 3.521 5.537 1.00 64.69 86 ASP A CA 1
ATOM 639 C C . ASP A 1 86 ? -15.686 3.438 5.965 1.00 64.69 86 ASP A C 1
ATOM 641 O O . ASP A 1 86 ? -16.002 2.923 7.038 1.00 64.69 86 ASP A O 1
ATOM 645 N N . SER A 1 87 ? -16.610 3.852 5.091 1.00 66.25 87 SER A N 1
ATOM 646 C CA . SER A 1 87 ? -18.042 3.791 5.393 1.00 66.25 87 SER A CA 1
ATOM 647 C C . SER A 1 87 ? -18.570 2.359 5.540 1.00 66.25 87 SER A C 1
ATOM 649 O O . SER A 1 87 ? -19.408 2.107 6.409 1.00 66.25 87 SER A O 1
ATOM 651 N N . GLU A 1 88 ? -18.075 1.410 4.740 1.00 69.56 88 GLU A N 1
ATOM 652 C CA . GLU A 1 88 ? -18.455 -0.003 4.827 1.00 69.56 88 GLU A CA 1
ATOM 653 C C . GLU A 1 88 ? -17.833 -0.679 6.052 1.00 69.56 88 GLU A C 1
ATOM 655 O O . GLU A 1 88 ? -18.538 -1.391 6.771 1.00 69.56 88 GLU A O 1
ATOM 660 N N . ARG A 1 89 ? -16.559 -0.397 6.363 1.00 69.12 89 ARG A N 1
ATOM 661 C CA . ARG A 1 89 ? -15.905 -0.849 7.602 1.00 69.12 89 ARG A CA 1
ATOM 662 C C . ARG A 1 89 ? -16.616 -0.324 8.844 1.00 69.12 89 ARG A C 1
ATOM 664 O O . ARG A 1 89 ? -16.880 -1.098 9.764 1.00 69.12 89 ARG A O 1
ATOM 671 N N . ASP A 1 90 ? -16.956 0.960 8.874 1.00 76.69 90 ASP A N 1
ATOM 672 C CA . ASP A 1 90 ? -17.652 1.575 10.004 1.00 76.69 90 ASP A CA 1
ATOM 673 C C . ASP A 1 90 ? -19.087 1.079 10.149 1.00 76.69 90 ASP A C 1
ATOM 675 O O . ASP A 1 90 ? -19.598 0.976 11.268 1.00 76.69 90 ASP A O 1
ATO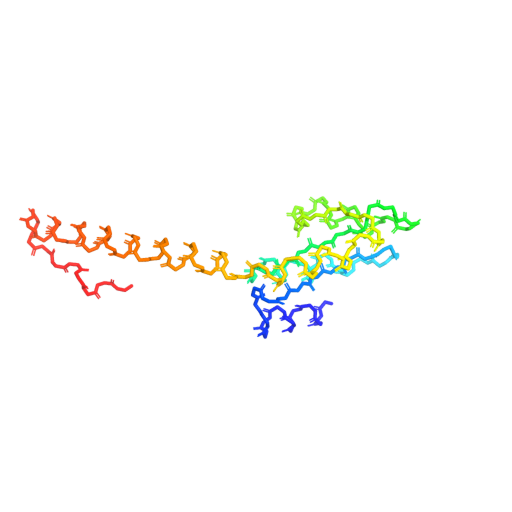M 679 N N . ARG A 1 91 ? -19.765 0.778 9.038 1.00 79.50 91 ARG A N 1
ATOM 680 C CA . ARG A 1 91 ? -21.077 0.129 9.075 1.00 79.50 91 ARG A CA 1
ATOM 681 C C . ARG A 1 91 ? -20.953 -1.291 9.626 1.00 79.50 91 ARG A C 1
ATOM 683 O O . ARG A 1 91 ? -21.669 -1.628 10.559 1.00 79.50 91 ARG A O 1
ATOM 690 N N . HIS A 1 92 ? -19.998 -2.080 9.138 1.00 79.44 92 HIS A N 1
ATOM 691 C CA . HIS A 1 92 ? -19.790 -3.450 9.604 1.00 79.44 92 HIS A CA 1
ATOM 692 C C . HIS A 1 92 ? -19.423 -3.513 11.095 1.00 79.44 92 HIS A C 1
ATOM 694 O O . HIS A 1 92 ? -19.979 -4.323 11.831 1.00 79.44 92 HIS A O 1
ATOM 700 N N . LYS A 1 93 ? -18.549 -2.618 11.580 1.00 82.88 93 LYS A N 1
ATOM 701 C CA . LYS A 1 93 ? -18.235 -2.507 13.016 1.00 82.88 93 LYS A CA 1
ATOM 702 C C . LYS A 1 93 ? -19.477 -2.209 13.858 1.00 82.88 93 LYS A C 1
ATOM 704 O O . LYS A 1 93 ? -19.634 -2.797 14.926 1.00 82.88 93 LYS A O 1
ATOM 709 N N . ARG A 1 94 ? -20.350 -1.310 13.388 1.00 84.81 94 ARG A N 1
ATOM 710 C CA . ARG A 1 94 ? -21.615 -0.985 14.064 1.00 84.81 94 ARG A CA 1
ATOM 711 C C . ARG A 1 94 ? -22.561 -2.183 14.100 1.00 84.81 94 ARG A C 1
ATOM 713 O O . ARG A 1 94 ? -23.051 -2.509 15.177 1.00 84.81 94 ARG A O 1
ATOM 720 N N . ASP A 1 95 ? -22.734 -2.871 12.975 1.00 90.38 95 ASP A N 1
ATOM 721 C CA . ASP A 1 95 ? -23.588 -4.061 12.882 1.00 90.38 95 ASP A CA 1
ATOM 722 C C . ASP A 1 95 ? -23.092 -5.181 13.812 1.00 90.38 95 ASP A C 1
ATOM 724 O O . ASP A 1 95 ? -23.875 -5.771 14.557 1.00 90.38 95 ASP A O 1
ATOM 728 N N . VAL A 1 96 ? -21.780 -5.443 13.832 1.00 89.44 96 VAL A N 1
ATOM 729 C CA . VAL A 1 96 ? -21.173 -6.441 14.727 1.00 89.44 96 VAL A CA 1
ATOM 730 C C . VAL A 1 96 ? -21.373 -6.056 16.194 1.00 89.44 96 VAL A C 1
ATOM 732 O O . VAL A 1 96 ? -21.748 -6.905 17.003 1.00 89.44 96 VAL A O 1
ATOM 735 N N . ALA A 1 97 ? -21.174 -4.786 16.555 1.00 87.94 97 ALA A N 1
ATOM 736 C CA . ALA A 1 97 ? -21.395 -4.315 17.922 1.00 87.94 97 ALA A CA 1
ATOM 737 C C . ALA A 1 97 ? -22.864 -4.474 18.361 1.00 87.94 97 ALA A C 1
ATOM 739 O O . ALA A 1 97 ? -23.135 -4.894 19.491 1.00 87.94 97 ALA A O 1
ATOM 740 N N . GLU A 1 98 ? -23.818 -4.198 17.470 1.00 89.81 98 GLU A N 1
ATOM 741 C CA . GLU A 1 98 ? -25.244 -4.407 17.728 1.00 89.81 98 GLU A CA 1
ATOM 742 C C . GLU A 1 98 ? -25.570 -5.899 17.911 1.00 89.81 98 GLU A C 1
ATOM 744 O O . GLU A 1 98 ? -26.253 -6.287 18.866 1.00 89.81 98 GLU A O 1
ATOM 749 N N . GLN A 1 99 ? -25.018 -6.762 17.054 1.00 93.12 99 GLN A N 1
ATOM 750 C CA . GLN A 1 99 ? -25.188 -8.211 17.156 1.00 93.12 99 GLN A CA 1
ATOM 751 C C . GLN A 1 99 ? -24.606 -8.773 18.459 1.00 93.12 99 GLN A C 1
ATOM 753 O O . GLN A 1 99 ? -25.279 -9.553 19.137 1.00 93.12 99 GLN A O 1
ATOM 758 N N . LEU A 1 100 ? -23.402 -8.352 18.853 1.00 90.69 100 LEU A N 1
ATOM 759 C CA . LEU A 1 100 ? -22.782 -8.759 20.117 1.00 90.69 100 LEU A CA 1
ATOM 760 C C . LEU A 1 100 ? -23.601 -8.293 21.321 1.00 90.69 100 LEU A C 1
A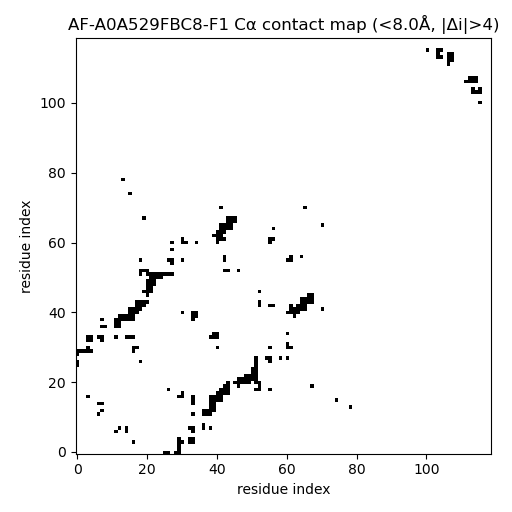TOM 762 O O . LEU A 1 100 ? -23.820 -9.074 22.246 1.00 90.69 100 LEU A O 1
ATOM 766 N N . SER A 1 101 ? -24.131 -7.068 21.282 1.00 88.69 101 SER A N 1
ATOM 767 C CA . SER A 1 101 ? -25.017 -6.547 22.332 1.00 88.69 101 SER A CA 1
ATOM 768 C C . SER A 1 101 ? -26.272 -7.410 22.478 1.00 88.69 101 SER A C 1
ATOM 770 O O . SER A 1 101 ? -26.692 -7.746 23.589 1.00 88.69 101 SER A O 1
ATOM 772 N N . ARG A 1 102 ? -26.849 -7.840 21.351 1.00 90.88 102 ARG A N 1
ATOM 773 C CA . ARG A 1 102 ? -28.014 -8.728 21.330 1.00 90.88 102 ARG A CA 1
ATOM 774 C C . ARG A 1 102 ? -27.691 -10.121 21.872 1.00 90.88 102 ARG A C 1
ATOM 776 O O . ARG A 1 102 ? -28.485 -10.671 22.635 1.00 90.88 102 ARG A O 1
ATOM 783 N N . ILE A 1 103 ? -26.535 -10.681 21.516 1.00 90.94 103 ILE A N 1
ATOM 784 C CA . ILE A 1 103 ? -26.065 -11.972 22.037 1.00 90.94 103 ILE A CA 1
ATOM 785 C C . ILE A 1 103 ? -25.827 -11.884 23.549 1.00 90.94 103 ILE A C 1
ATOM 787 O O . ILE A 1 103 ? -26.316 -12.738 24.289 1.00 90.94 103 ILE A O 1
ATOM 791 N N . ALA A 1 104 ? -25.156 -10.834 24.027 1.00 88.62 104 ALA A N 1
ATOM 792 C CA . ALA A 1 104 ? -24.908 -10.615 25.451 1.00 88.62 104 ALA A CA 1
ATOM 793 C C . ALA A 1 104 ? -26.220 -10.517 26.252 1.00 88.62 104 ALA A C 1
ATOM 795 O O . ALA A 1 104 ? -26.344 -11.127 27.315 1.00 88.62 104 ALA A O 1
ATOM 796 N N . ALA A 1 105 ? -27.235 -9.830 25.715 1.00 89.00 105 ALA A N 1
ATOM 797 C CA . ALA A 1 105 ? -28.557 -9.751 26.335 1.00 89.00 105 ALA A CA 1
ATOM 798 C C . ALA A 1 105 ? -29.259 -11.121 26.416 1.00 89.00 105 ALA A C 1
ATOM 800 O O . ALA A 1 105 ? -29.854 -11.454 27.444 1.00 89.00 105 ALA A O 1
ATOM 801 N N . LEU A 1 106 ? -29.170 -11.936 25.358 1.00 91.25 106 LEU A N 1
ATOM 802 C CA . LEU A 1 106 ? -29.735 -13.290 25.339 1.00 91.25 106 LEU A CA 1
ATOM 803 C C . LEU A 1 106 ? -29.038 -14.218 26.339 1.00 91.25 106 LEU A C 1
ATOM 805 O O . LEU A 1 106 ? -29.713 -14.971 27.042 1.00 91.25 106 LEU A O 1
ATOM 809 N N . LEU A 1 107 ? -27.708 -14.144 26.430 1.00 89.62 107 LEU A N 1
ATOM 810 C CA . LEU A 1 107 ? -26.930 -14.910 27.401 1.00 89.62 107 LEU A CA 1
ATOM 811 C C . LEU A 1 107 ? -27.310 -14.514 28.827 1.00 89.62 107 LEU A C 1
ATOM 813 O O . LEU A 1 107 ? -27.673 -15.391 29.604 1.00 89.62 107 LEU A O 1
ATOM 817 N N . ARG A 1 108 ? -27.374 -13.216 29.144 1.00 88.81 108 ARG A N 1
ATOM 818 C CA . ARG A 1 108 ? -27.812 -12.739 30.464 1.00 88.81 108 ARG A CA 1
ATOM 819 C C . ARG A 1 108 ? -29.204 -13.242 30.837 1.00 88.81 108 ARG A C 1
ATOM 821 O O . ARG A 1 108 ? -29.414 -13.664 31.969 1.00 88.81 108 ARG A O 1
ATOM 828 N N . MET A 1 109 ? -30.143 -13.237 29.892 1.00 89.94 109 MET A N 1
ATOM 829 C CA . MET A 1 109 ? -31.503 -13.730 30.124 1.00 89.94 109 MET A CA 1
ATOM 830 C C . MET A 1 109 ? -31.545 -15.243 30.392 1.00 89.94 109 MET A C 1
ATOM 832 O O . MET A 1 109 ? -32.328 -15.694 31.223 1.00 89.94 109 MET A O 1
ATOM 836 N N . ARG A 1 110 ? -30.736 -16.034 29.677 1.00 89.00 110 ARG A N 1
ATOM 837 C CA . ARG A 1 110 ? -30.770 -17.508 29.730 1.00 89.00 110 ARG A CA 1
ATOM 838 C C . ARG A 1 110 ? -29.877 -18.110 30.812 1.00 89.00 110 ARG A C 1
ATOM 840 O O . ARG A 1 110 ? -30.229 -19.153 31.349 1.00 89.00 110 ARG A O 1
ATOM 847 N N . THR A 1 111 ? -28.727 -17.502 31.089 1.00 89.31 111 THR A N 1
ATOM 848 C CA . THR A 1 111 ? -27.700 -18.045 31.993 1.00 89.31 111 THR A CA 1
ATOM 849 C C . THR A 1 111 ? -27.513 -17.207 33.255 1.00 89.31 111 THR A C 1
ATOM 851 O O . THR A 1 111 ? -26.870 -17.668 34.190 1.00 89.31 111 THR A O 1
ATOM 854 N N . GLY A 1 112 ? -28.059 -15.985 33.305 1.00 84.81 112 GLY A N 1
ATOM 855 C CA . GLY A 1 112 ? -27.869 -15.049 34.418 1.00 84.81 112 GLY A CA 1
ATOM 856 C C . GLY A 1 112 ? -26.507 -14.347 34.428 1.00 84.81 112 GLY A C 1
ATOM 857 O O . GLY A 1 112 ? -26.295 -13.454 35.245 1.00 84.81 112 GLY A O 1
ATOM 858 N N . HIS A 1 113 ? -25.594 -14.705 33.521 1.00 84.69 113 HIS A N 1
ATOM 859 C CA . HIS A 1 113 ? -24.266 -14.102 33.428 1.00 84.69 113 HIS A CA 1
ATOM 860 C C . HIS A 1 113 ? -24.276 -12.861 32.532 1.00 84.69 113 HIS A C 1
ATOM 862 O O . HIS A 1 113 ? -24.732 -12.907 31.389 1.00 84.69 113 HIS A O 1
ATOM 868 N N . ASP A 1 114 ? -23.758 -11.749 33.052 1.00 83.69 114 ASP A N 1
ATOM 869 C CA . ASP A 1 114 ? -23.659 -10.486 32.325 1.00 83.69 114 ASP A CA 1
ATOM 870 C C . ASP A 1 114 ? -22.305 -10.365 31.612 1.00 83.69 114 ASP A C 1
ATOM 872 O O . ASP A 1 114 ? -21.254 -10.330 32.250 1.00 83.69 114 ASP A O 1
ATOM 876 N N . PHE A 1 115 ? -22.347 -10.294 30.281 1.00 82.31 115 PHE A N 1
ATOM 877 C CA . PHE A 1 115 ? -21.175 -10.143 29.411 1.00 82.31 115 PHE A CA 1
ATOM 878 C C . PHE A 1 115 ? -21.072 -8.744 28.784 1.00 82.31 115 PHE A C 1
ATOM 880 O O . PHE A 1 115 ? -20.212 -8.518 27.938 1.00 82.31 115 PHE A O 1
ATOM 887 N N . SER A 1 116 ? -21.916 -7.789 29.191 1.00 76.81 116 SER A N 1
ATOM 888 C CA . SER A 1 116 ? -21.938 -6.428 28.626 1.00 76.81 116 SER A CA 1
ATOM 889 C C . SER A 1 116 ? -20.639 -5.632 28.833 1.00 76.81 116 SER A C 1
ATOM 891 O O . SER A 1 116 ? -20.398 -4.665 28.115 1.00 76.81 116 SER A O 1
ATOM 893 N N . GLY A 1 117 ? -19.795 -6.037 29.788 1.00 72.31 117 GLY A N 1
ATOM 894 C CA . GLY A 1 117 ? -18.514 -5.392 30.096 1.00 72.31 117 GLY A CA 1
ATOM 895 C C . GLY A 1 117 ? -17.270 -6.085 29.533 1.00 72.31 117 GLY A C 1
ATOM 896 O O . GLY A 1 117 ? -16.163 -5.642 29.835 1.00 72.31 117 GLY A O 1
ATOM 897 N N . TYR A 1 118 ? -17.413 -7.173 28.772 1.00 67.19 118 TYR A N 1
ATOM 898 C CA . TYR A 1 118 ? -16.260 -7.908 28.246 1.00 67.19 118 TYR A CA 1
ATOM 899 C C . TYR A 1 118 ? -15.710 -7.204 26.990 1.00 67.19 118 TYR A C 1
ATOM 901 O O . TYR A 1 118 ? -16.451 -7.010 26.027 1.00 67.19 118 TYR A O 1
ATOM 909 N N . LYS A 1 119 ? -14.439 -6.778 27.038 1.00 54.28 119 LYS A N 1
ATOM 910 C CA . LYS A 1 119 ? -13.708 -6.102 25.950 1.00 54.28 119 LYS A CA 1
ATOM 911 C C . LYS A 1 119 ? -12.796 -7.065 25.207 1.00 54.28 119 LYS A C 1
ATOM 913 O O . LYS A 1 119 ? -12.167 -7.899 25.894 1.00 54.28 119 LYS A O 1
#

Foldseek 3Di:
DVVLLVQCVPQQQNDEEEAAADDDQPRQVSLVNNVVSNHAYEYEQDHPHCPNVCSNVVVVSHPYHYHPVCVVVVSVVSVVPVVVVVVVVVVVVVVVVVVVVVVQVVCCVPPVDHPVPPD

Secondary structure (DSSP, 8-state):
-HHHHHHHHHHGGG-EEEE-S-S-STHHHHHHHHHHTT-EEEEESS-SS-HHHHHHHHTT--SEEE-HHHHHHHHHHHHH-HHHHHHHHHHHHHHHHHHHHHHHHHHHHHH----TT--

Radius of gyration: 20.31 Å; Cα contacts (8 Å, |Δi|>4): 157; chains: 1; bounding box: 49×27×52 Å

Sequence (119 aa):
DDFFTSLAQEQVENAAGIILSGTGSDGTIGLRAIKERGGLTLAQESAEYDGMMRSAVQSGLVDMVVPAEDMAEKLVSYFRHPSRIDSERDRHKRDVAEQLSRIAALLRMRTGHDFSGYK

Solvent-accessible surface area (backbone atoms only — not comparable to full-atom values): 6515 Å² total; per-residue (Å²): 83,69,68,38,40,52,43,15,71,77,42,22,58,76,24,74,40,77,48,65,62,34,89,59,79,55,65,48,64,15,33,42,41,19,43,79,40,59,15,48,29,36,29,38,60,84,38,95,34,44,70,32,44,53,52,29,54,73,67,68,51,46,76,44,72,40,49,74,85,51,47,62,58,50,54,53,53,56,73,70,46,49,71,57,57,54,51,52,52,54,48,50,54,51,53,51,53,51,52,50,54,51,50,31,52,51,43,26,74,76,71,69,51,81,50,85,83,71,129

Nearest PDB structures (foldseek):
  1chd-assembly1_A  TM=9.358E-01  e=2.125E-05  Salmonella enterica subsp. enterica serovar Typhimurium str. LT2
  3sft-assembly1_A  TM=9.495E-01  e=7.115E-05  Thermotoga maritima
  6ymz-assembly3_C  TM=9.071E-01  e=6.265E-05  Pectobacterium atrosepticum SCRI1043
  6ymz-assembly1_A  TM=9.059E-01  e=6.677E-05  Pectobacterium atrosepticum SCRI1043
  6ymz-assembly5_E  TM=9.409E-01  e=1.526E-04  Pectobacterium atrosepticum SCRI1043